Protein AF-A0A377VUN2-F1 (afdb_monomer)

Organism: Klebsiella pneumoniae (NCBI:txid573)

Sequence (71 aa):
MKVAVLGAAGGIGQALALLLKTQLPSGSELSLYDIAPVTPGVAVDLSHIPTDVKLKDFPVKTLLRRWKARM

Foldseek 3Di:
DEDEQEQLVDPVNLVVQLCCLVPPDAPYEYEYDYQDQCGVVSQVVSVPPPGNYHYDYDGPVNVVVVVVVVD

InterPro domains:
  IPR001236 Lactate/malate dehydrogenase, N-terminal [PF00056] (1-53)
  IPR036291 NAD(P)-binding domain superfamily [SSF51735] (1-54)

Mean predicted aligned error: 4.2 Å

Nearest PDB structures (foldseek):
  3hhp-assembly1_B  TM=9.908E-01  e=7.873E-09  Escherichia coli K-12
  7cgc-assembly4_D  TM=9.868E-01  e=7.873E-09  Escherichia coli K-12
  5z3w-assembly2_B  TM=9.915E-01  e=1.036E-08  Escherichia coli K-12
  6ka0-assembly2_D  TM=9.890E-01  e=1.189E-08  Escherichia coli K-12
  5kka-assembly1_B  TM=9.910E-01  e=2.058E-08  Escherichia coli K-12

Structure (mmCIF, N/CA/C/O backbone):
data_AF-A0A377VUN2-F1
#
_entry.id   AF-A0A377VUN2-F1
#
loop_
_atom_site.group_PDB
_atom_site.id
_atom_site.type_symbol
_atom_site.label_atom_id
_atom_site.label_alt_id
_atom_site.label_comp_id
_atom_site.label_asym_id
_atom_site.label_entity_id
_atom_site.label_seq_id
_atom_site.pdbx_PDB_ins_code
_atom_site.Cartn_x
_atom_site.Cartn_y
_atom_site.Cartn_z
_atom_site.occupancy
_atom_site.B_iso_or_equiv
_atom_site.auth_seq_id
_atom_site.auth_comp_id
_atom_site.auth_asym_id
_atom_site.auth_atom_id
_atom_site.pdbx_PDB_model_num
ATOM 1 N N . MET A 1 1 ? -10.661 12.087 4.964 1.00 91.94 1 MET A N 1
ATOM 2 C CA . MET A 1 1 ? -9.695 12.944 4.218 1.00 91.94 1 MET A CA 1
ATOM 3 C C . MET A 1 1 ? -9.061 12.135 3.093 1.00 91.94 1 MET A C 1
ATOM 5 O O . MET A 1 1 ? -9.186 10.918 3.127 1.00 91.94 1 MET A O 1
ATOM 9 N N . LYS A 1 2 ? -8.408 12.759 2.102 1.00 94.81 2 LYS A N 1
ATOM 10 C CA . LYS A 1 2 ? -7.727 12.027 1.020 1.00 94.81 2 LYS A CA 1
ATOM 11 C C . LYS A 1 2 ? -6.231 12.313 1.013 1.00 94.81 2 LYS A C 1
ATOM 13 O O . LYS A 1 2 ? -5.839 13.472 0.934 1.00 94.81 2 LYS A O 1
ATOM 18 N N . VAL A 1 3 ? -5.426 11.256 1.054 1.00 96.94 3 VAL A N 1
ATOM 19 C CA . VAL A 1 3 ? -3.960 11.314 1.049 1.00 96.94 3 VAL A CA 1
ATOM 20 C C . VAL A 1 3 ? -3.435 10.543 -0.156 1.00 96.94 3 VAL A C 1
ATOM 22 O O . VAL A 1 3 ? -3.952 9.475 -0.484 1.00 96.94 3 VAL A O 1
ATOM 25 N N . ALA A 1 4 ? -2.422 11.082 -0.830 1.00 96.25 4 ALA A N 1
ATOM 26 C CA . ALA A 1 4 ? -1.745 10.416 -1.935 1.00 96.25 4 ALA A CA 1
ATOM 27 C C . ALA A 1 4 ? -0.249 10.276 -1.633 1.00 96.25 4 ALA A C 1
ATOM 29 O O . ALA A 1 4 ? 0.389 11.252 -1.245 1.00 96.25 4 ALA A O 1
ATOM 30 N N . VAL A 1 5 ? 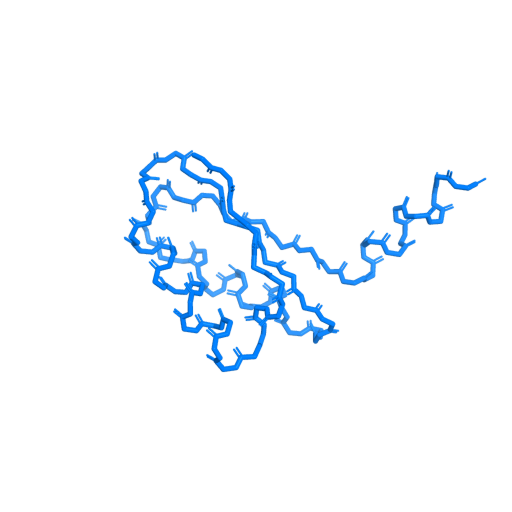0.298 9.078 -1.836 1.00 96.19 5 VAL A N 1
ATOM 31 C CA . VAL A 1 5 ? 1.730 8.786 -1.710 1.00 96.19 5 VAL A CA 1
ATOM 32 C C . VAL A 1 5 ? 2.300 8.572 -3.108 1.00 96.19 5 VAL A C 1
ATOM 34 O O . VAL A 1 5 ? 1.901 7.643 -3.812 1.00 96.19 5 VAL A O 1
ATOM 37 N N . LEU A 1 6 ? 3.223 9.450 -3.508 1.00 95.62 6 LEU A N 1
ATOM 38 C CA . LEU A 1 6 ? 4.004 9.329 -4.739 1.00 95.62 6 LEU A CA 1
ATOM 39 C C . LEU A 1 6 ? 5.360 8.710 -4.381 1.00 95.62 6 LEU A C 1
ATOM 41 O O . LEU A 1 6 ? 6.062 9.247 -3.528 1.00 95.62 6 LEU A O 1
ATOM 45 N N . GLY A 1 7 ? 5.717 7.590 -5.007 1.00 95.12 7 GLY A N 1
ATOM 46 C CA . GLY A 1 7 ? 6.867 6.775 -4.596 1.00 95.12 7 GLY A CA 1
ATOM 47 C C . GLY A 1 7 ? 6.490 5.624 -3.653 1.00 95.12 7 GLY A C 1
ATOM 48 O O . GLY A 1 7 ? 7.288 5.230 -2.804 1.00 95.12 7 GLY A O 1
ATOM 49 N N . ALA A 1 8 ? 5.250 5.125 -3.742 1.00 95.88 8 ALA A N 1
ATOM 50 C CA . ALA A 1 8 ? 4.687 4.156 -2.801 1.00 95.88 8 ALA A CA 1
ATOM 51 C C . ALA A 1 8 ? 5.333 2.759 -2.852 1.00 95.88 8 ALA A C 1
ATOM 53 O O . ALA A 1 8 ? 5.159 1.986 -1.912 1.00 95.88 8 ALA A O 1
ATOM 54 N N . ALA A 1 9 ? 6.065 2.419 -3.917 1.00 95.00 9 ALA A N 1
ATOM 55 C CA . ALA A 1 9 ? 6.729 1.123 -4.038 1.00 95.00 9 ALA A CA 1
ATOM 56 C C . ALA A 1 9 ? 8.163 1.123 -3.480 1.00 95.00 9 ALA A C 1
ATOM 58 O O . ALA A 1 9 ? 8.746 0.049 -3.334 1.00 95.00 9 ALA A O 1
ATOM 59 N N . GLY A 1 10 ? 8.731 2.289 -3.149 1.00 95.12 10 GLY A N 1
ATOM 60 C CA . GLY A 1 10 ? 10.036 2.398 -2.490 1.00 95.12 10 GLY A CA 1
ATOM 61 C C . GLY A 1 10 ? 9.994 2.032 -1.001 1.00 95.12 10 GLY A C 1
ATOM 62 O O . GLY A 1 10 ? 8.928 2.008 -0.391 1.00 95.12 10 GLY A O 1
ATOM 63 N N . GLY A 1 11 ? 11.158 1.807 -0.379 1.00 96.19 11 GLY A N 1
ATOM 64 C CA . GLY A 1 11 ? 11.236 1.389 1.032 1.00 96.19 11 GLY A CA 1
ATOM 65 C C . GLY A 1 11 ? 10.553 2.356 2.011 1.00 96.19 11 GLY A C 1
ATOM 66 O O . GLY A 1 11 ? 9.806 1.929 2.886 1.00 96.19 11 GLY A O 1
ATOM 67 N N . ILE A 1 12 ? 10.733 3.669 1.814 1.00 97.94 12 ILE A N 1
ATOM 68 C CA . ILE A 1 12 ? 10.042 4.699 2.610 1.00 97.94 12 ILE A CA 1
ATOM 69 C C . ILE A 1 12 ? 8.544 4.715 2.289 1.00 97.94 12 ILE A C 1
ATOM 71 O O . ILE A 1 12 ? 7.718 4.788 3.194 1.00 97.94 12 ILE A O 1
ATOM 75 N N . GLY A 1 13 ? 8.190 4.634 1.004 1.00 97.25 13 GLY A N 1
ATOM 76 C CA . GLY A 1 13 ? 6.806 4.695 0.544 1.00 97.25 13 GLY A CA 1
ATOM 77 C C . GLY A 1 13 ? 5.946 3.561 1.090 1.00 97.25 13 GLY A C 1
ATOM 78 O O . GLY A 1 13 ? 4.831 3.820 1.535 1.00 97.25 13 GLY A O 1
ATOM 79 N N . GLN A 1 14 ? 6.477 2.339 1.134 1.00 97.31 14 GLN A N 1
ATOM 80 C CA . GLN A 1 14 ? 5.777 1.180 1.689 1.00 97.31 14 GLN A CA 1
ATOM 81 C C . GLN A 1 14 ? 5.556 1.321 3.200 1.00 97.31 14 GLN A C 1
ATOM 83 O O . GLN A 1 14 ? 4.430 1.159 3.671 1.00 97.31 14 GLN A O 1
ATOM 88 N N . ALA A 1 15 ? 6.598 1.691 3.955 1.00 98.12 15 ALA A N 1
ATOM 89 C CA . ALA A 1 15 ? 6.486 1.905 5.399 1.00 98.12 15 ALA A CA 1
ATOM 90 C C . ALA A 1 15 ? 5.490 3.031 5.726 1.00 98.12 15 ALA A C 1
ATOM 92 O O . ALA A 1 15 ? 4.618 2.872 6.579 1.00 98.12 15 ALA A O 1
ATOM 93 N N . LEU A 1 16 ? 5.561 4.148 4.996 1.00 98.31 16 LEU A N 1
ATOM 94 C CA . LEU A 1 16 ? 4.622 5.255 5.143 1.00 98.31 16 LEU A CA 1
ATOM 95 C C . LEU A 1 16 ? 3.189 4.836 4.785 1.00 98.31 16 LEU A C 1
ATOM 97 O O . LEU A 1 16 ? 2.258 5.176 5.510 1.00 98.31 16 LEU A O 1
ATOM 101 N N . ALA A 1 17 ? 2.993 4.085 3.699 1.00 97.62 17 ALA A N 1
ATOM 102 C CA . ALA A 1 17 ? 1.673 3.616 3.281 1.00 97.62 17 ALA A CA 1
ATOM 103 C C . ALA A 1 17 ? 1.040 2.668 4.314 1.00 97.62 17 ALA A C 1
ATOM 105 O O . ALA A 1 17 ? -0.161 2.772 4.571 1.00 97.62 17 ALA A O 1
ATOM 106 N N . LEU A 1 18 ? 1.839 1.813 4.961 1.00 98.12 18 LEU A N 1
ATOM 107 C CA . LEU A 1 18 ? 1.395 0.961 6.066 1.00 98.12 18 LEU A CA 1
ATOM 108 C C . LEU A 1 18 ? 0.950 1.782 7.286 1.00 98.12 18 LEU A C 1
ATOM 110 O O . LEU A 1 18 ? -0.134 1.549 7.832 1.00 98.12 18 LEU A O 1
ATOM 114 N N . LEU A 1 19 ? 1.750 2.772 7.693 1.00 98.25 19 LEU A N 1
ATOM 115 C CA . LEU A 1 19 ? 1.392 3.661 8.804 1.00 98.25 19 LEU A CA 1
ATOM 116 C C . LEU A 1 19 ? 0.119 4.452 8.486 1.00 98.25 19 LEU A C 1
ATOM 118 O O . LEU A 1 19 ? -0.792 4.514 9.305 1.00 98.25 19 LEU A O 1
ATOM 122 N N . LEU A 1 20 ? -0.010 4.982 7.269 1.00 97.88 20 LEU A N 1
ATOM 123 C CA . LEU A 1 20 ? -1.212 5.705 6.853 1.00 97.88 20 LEU A CA 1
ATOM 124 C C . LEU A 1 20 ? -2.447 4.794 6.813 1.00 97.88 20 LEU A C 1
ATOM 126 O O . LEU A 1 20 ? -3.514 5.197 7.270 1.00 97.88 20 LEU A O 1
ATOM 130 N N . LYS A 1 21 ? -2.328 3.554 6.325 1.00 97.81 21 LYS A N 1
ATOM 131 C CA . LYS A 1 21 ? -3.440 2.588 6.311 1.00 97.81 21 LYS A CA 1
ATOM 132 C C . LYS A 1 21 ? -3.923 2.222 7.722 1.00 97.81 21 LYS A C 1
ATOM 134 O O . LYS A 1 21 ? -5.102 1.913 7.893 1.00 97.81 21 LYS A O 1
ATOM 139 N N . THR A 1 22 ? -3.041 2.261 8.719 1.00 97.81 22 THR A N 1
ATOM 140 C CA . THR A 1 22 ? -3.350 1.877 10.107 1.00 97.81 22 THR A CA 1
ATOM 141 C C . THR A 1 22 ? -3.730 3.050 11.009 1.00 97.81 22 THR A C 1
ATOM 143 O O . THR A 1 22 ? -4.483 2.849 11.956 1.00 97.81 22 THR A O 1
ATOM 146 N N . GLN A 1 23 ? -3.247 4.262 10.723 1.00 97.88 23 GLN A N 1
ATOM 147 C CA . GLN A 1 23 ? -3.405 5.423 11.609 1.00 97.88 23 GLN A CA 1
ATOM 148 C C . GLN A 1 23 ? -4.316 6.524 11.057 1.00 97.88 23 GLN A C 1
ATOM 150 O O . GLN A 1 23 ? -4.687 7.430 11.805 1.00 97.88 23 GLN A O 1
ATOM 155 N N . LEU A 1 24 ? -4.684 6.494 9.771 1.00 97.69 24 LEU A N 1
ATOM 156 C CA . LEU A 1 24 ? -5.637 7.473 9.248 1.00 97.69 24 LEU A CA 1
ATOM 157 C C . LEU A 1 24 ? -7.019 7.307 9.905 1.00 97.69 24 LEU A C 1
ATOM 159 O O . LEU A 1 24 ? -7.446 6.179 10.157 1.00 97.69 24 LEU A O 1
ATOM 163 N N . PRO A 1 25 ? -7.760 8.412 10.118 1.00 97.44 25 PRO A N 1
ATOM 164 C CA . PRO A 1 25 ? -9.130 8.338 10.613 1.00 97.44 25 PRO A CA 1
ATOM 165 C C . PRO A 1 25 ? -10.028 7.523 9.676 1.00 97.44 25 PRO A C 1
ATOM 167 O O . PRO A 1 25 ? -9.891 7.631 8.451 1.00 97.44 25 PRO A O 1
ATOM 170 N N . SER A 1 26 ? -10.981 6.783 10.246 1.00 96.31 26 SER A N 1
ATOM 171 C CA . SER A 1 26 ? -12.021 6.059 9.503 1.00 96.31 26 SER A CA 1
ATOM 172 C C . SER A 1 26 ? -12.736 6.961 8.488 1.00 96.31 26 SER A C 1
ATOM 174 O O . SER A 1 26 ? -12.937 8.156 8.722 1.00 96.31 26 SER A O 1
ATOM 176 N N . GLY A 1 27 ? -13.079 6.407 7.327 1.00 94.75 27 GLY A N 1
ATOM 177 C CA . GLY A 1 27 ? -13.624 7.140 6.184 1.00 94.75 27 GLY A CA 1
ATOM 178 C C . GLY A 1 27 ? -12.575 7.894 5.353 1.00 94.75 27 GLY A C 1
ATOM 179 O O . GLY A 1 27 ? -12.930 8.712 4.499 1.00 94.75 27 GLY A O 1
ATOM 180 N N . SER A 1 28 ? -11.276 7.669 5.580 1.00 97.56 28 SER A N 1
ATOM 181 C CA . SER A 1 28 ? -10.214 8.273 4.761 1.00 97.56 28 SER A CA 1
ATOM 182 C C . SER A 1 28 ? -9.946 7.499 3.466 1.00 97.56 28 SER A C 1
ATOM 184 O O . SER A 1 28 ? -10.177 6.298 3.377 1.00 97.56 28 SER A O 1
ATOM 186 N N . GLU A 1 29 ? -9.429 8.189 2.446 1.00 97.25 29 GLU A N 1
ATOM 187 C CA . GLU A 1 29 ? -8.944 7.584 1.202 1.00 97.25 29 GLU A CA 1
ATOM 188 C C . GLU A 1 29 ? -7.413 7.682 1.123 1.00 97.25 29 GLU A C 1
ATOM 190 O O . GLU A 1 29 ? -6.855 8.776 1.242 1.00 97.25 29 GLU A O 1
ATOM 195 N N . LEU A 1 30 ? -6.743 6.565 0.843 1.00 97.25 30 LEU A N 1
ATOM 196 C CA . LEU A 1 30 ? -5.305 6.486 0.593 1.00 97.25 30 LEU A CA 1
ATOM 197 C C . LEU A 1 30 ? -5.057 6.096 -0.868 1.00 97.25 30 LEU A C 1
ATOM 199 O O . LEU A 1 30 ? -5.540 5.071 -1.34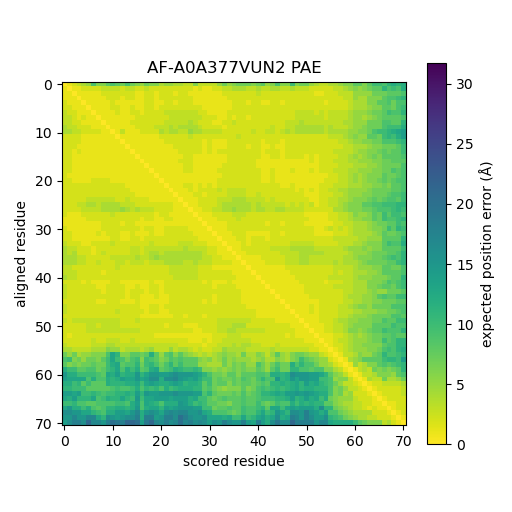4 1.00 97.25 30 LEU A O 1
ATOM 203 N N . SER A 1 31 ? -4.332 6.938 -1.601 1.00 96.12 31 SER A N 1
ATOM 204 C CA . SER A 1 31 ? -3.986 6.725 -3.008 1.00 96.12 31 SER A CA 1
ATOM 205 C C . SER A 1 31 ? -2.496 6.435 -3.170 1.00 96.12 31 SER A C 1
ATOM 207 O O . SER A 1 31 ? -1.680 7.224 -2.704 1.00 96.12 31 SER A O 1
ATOM 209 N N . LEU A 1 32 ? -2.134 5.343 -3.843 1.00 95.88 32 LEU A N 1
ATOM 210 C CA . LEU A 1 32 ? -0.737 4.937 -4.035 1.00 95.88 32 LEU A CA 1
ATOM 211 C C . LEU A 1 32 ? -0.329 5.048 -5.505 1.00 95.88 32 LEU A C 1
ATOM 213 O O . LEU A 1 32 ? -1.032 4.561 -6.396 1.00 95.88 32 LEU A O 1
ATOM 217 N N . TYR A 1 33 ? 0.816 5.681 -5.750 1.00 94.88 33 TYR A N 1
ATOM 218 C CA . TYR A 1 33 ? 1.415 5.812 -7.073 1.00 94.88 33 TYR A CA 1
ATOM 219 C C . TYR A 1 33 ? 2.926 5.584 -7.011 1.00 94.88 33 TYR A C 1
ATOM 221 O O . TYR A 1 33 ? 3.610 6.097 -6.126 1.00 94.88 33 TYR A O 1
ATOM 229 N N . ASP A 1 34 ? 3.449 4.870 -7.999 1.00 93.31 34 ASP A N 1
ATOM 230 C CA . ASP A 1 34 ? 4.875 4.760 -8.281 1.00 93.31 34 ASP A CA 1
ATOM 231 C C . ASP A 1 34 ? 5.059 4.452 -9.772 1.00 93.31 34 ASP A C 1
ATOM 233 O O . ASP A 1 34 ? 4.146 3.948 -10.436 1.00 93.31 34 ASP A O 1
ATOM 237 N N . ILE A 1 35 ? 6.257 4.721 -10.287 1.00 90.69 35 ILE A N 1
ATOM 238 C CA . ILE A 1 35 ? 6.669 4.252 -11.611 1.00 90.69 35 ILE A CA 1
ATOM 239 C C . ILE A 1 35 ? 6.861 2.732 -11.632 1.00 90.69 35 ILE A C 1
ATOM 241 O O . ILE A 1 35 ? 6.715 2.102 -12.683 1.00 90.69 35 ILE A O 1
ATOM 245 N N . ALA A 1 36 ? 7.172 2.140 -10.476 1.00 90.25 36 ALA A N 1
ATOM 246 C CA . ALA A 1 36 ? 7.371 0.712 -10.350 1.00 90.25 36 ALA A CA 1
ATOM 247 C C . ALA A 1 36 ? 6.065 -0.052 -10.655 1.00 90.25 36 ALA A C 1
ATOM 249 O O . ALA A 1 36 ? 5.003 0.256 -10.096 1.00 90.25 36 ALA A O 1
ATOM 250 N N . PRO A 1 37 ? 6.118 -1.107 -11.490 1.00 88.19 37 PRO A N 1
ATOM 251 C CA . PRO A 1 37 ? 4.929 -1.865 -11.880 1.00 88.19 37 PRO A CA 1
ATOM 252 C C . PRO A 1 37 ? 4.307 -2.660 -10.722 1.00 88.19 37 PRO A C 1
ATOM 254 O O . PRO A 1 37 ? 3.188 -3.141 -10.862 1.00 88.19 37 PRO A O 1
ATOM 257 N N . VAL A 1 38 ? 5.010 -2.787 -9.590 1.00 92.56 38 VAL A N 1
ATOM 258 C CA . VAL A 1 38 ? 4.574 -3.524 -8.393 1.00 92.56 38 VAL A CA 1
ATOM 259 C C . VAL A 1 38 ? 3.587 -2.743 -7.514 1.00 92.56 38 VAL A C 1
ATOM 261 O O . VAL A 1 38 ? 2.933 -3.333 -6.662 1.00 92.56 38 VAL A O 1
ATOM 264 N N . THR A 1 39 ? 3.419 -1.434 -7.726 1.00 93.44 39 THR A N 1
ATOM 265 C CA . THR A 1 39 ? 2.543 -0.572 -6.902 1.00 93.44 39 THR A CA 1
ATOM 266 C C . THR A 1 39 ? 1.110 -1.084 -6.722 1.00 93.44 39 THR A C 1
ATOM 268 O O . THR A 1 39 ? 0.604 -0.999 -5.603 1.00 93.44 39 THR A O 1
ATOM 271 N N . PRO A 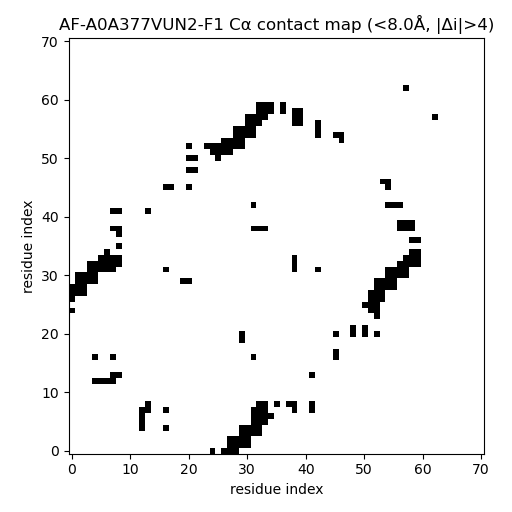1 40 ? 0.440 -1.652 -7.749 1.00 92.81 40 PRO A N 1
ATOM 272 C CA . PRO A 1 40 ? -0.872 -2.267 -7.556 1.00 92.81 40 PRO A CA 1
ATOM 273 C C . PRO A 1 40 ? -0.831 -3.422 -6.546 1.00 92.81 40 PRO A C 1
ATOM 275 O O . PRO A 1 40 ? -1.742 -3.557 -5.739 1.00 92.81 40 PRO A O 1
ATOM 278 N N . GLY A 1 41 ? 0.252 -4.207 -6.529 1.00 93.81 41 GLY A N 1
ATOM 279 C CA . GLY A 1 41 ? 0.473 -5.265 -5.541 1.00 93.81 41 GLY A CA 1
ATOM 280 C C . GLY A 1 41 ? 0.607 -4.721 -4.117 1.00 93.81 41 GLY A C 1
ATOM 281 O O . GLY A 1 41 ? -0.016 -5.259 -3.211 1.00 93.81 41 GLY A O 1
ATOM 282 N N . VAL A 1 42 ? 1.324 -3.606 -3.932 1.00 95.25 42 VAL A N 1
ATOM 283 C CA . VAL A 1 42 ? 1.433 -2.921 -2.626 1.00 95.25 42 VAL A CA 1
ATOM 284 C C . VAL A 1 42 ? 0.061 -2.444 -2.134 1.00 95.25 42 VAL A C 1
ATOM 286 O O . VAL A 1 42 ? -0.269 -2.581 -0.959 1.00 95.25 42 VAL A O 1
ATOM 289 N N . ALA A 1 43 ? -0.772 -1.905 -3.029 1.00 95.25 43 ALA A N 1
ATOM 290 C CA . ALA A 1 43 ? -2.122 -1.474 -2.672 1.00 95.25 43 ALA A CA 1
ATOM 291 C C . ALA A 1 43 ? -3.039 -2.651 -2.302 1.00 95.25 43 ALA A C 1
ATOM 293 O O . ALA A 1 43 ? -3.817 -2.531 -1.355 1.00 95.25 43 ALA A O 1
ATOM 294 N N . VAL A 1 44 ? -2.942 -3.776 -3.020 1.00 95.31 44 VAL A N 1
ATOM 295 C CA . VAL A 1 44 ? -3.689 -5.004 -2.705 1.00 95.31 44 VAL A CA 1
ATOM 296 C C . VAL A 1 44 ? -3.260 -5.564 -1.351 1.00 95.31 44 VAL A C 1
ATOM 298 O O . VAL A 1 44 ? -4.124 -5.865 -0.533 1.00 95.31 44 VAL A O 1
ATOM 301 N N . ASP A 1 45 ? -1.958 -5.625 -1.077 1.00 96.38 45 ASP A N 1
ATOM 302 C CA . ASP A 1 45 ? -1.428 -6.110 0.200 1.00 96.38 45 ASP A CA 1
ATOM 303 C C . ASP A 1 45 ? -1.987 -5.304 1.387 1.00 96.38 45 ASP A C 1
ATOM 305 O O . ASP A 1 45 ? -2.624 -5.842 2.294 1.00 96.38 45 ASP A O 1
ATOM 309 N N . LEU A 1 46 ? -1.909 -3.972 1.305 1.00 96.88 46 LEU A N 1
ATOM 310 C CA . LEU A 1 46 ? -2.459 -3.083 2.331 1.00 96.88 46 LEU A CA 1
ATOM 311 C C . LEU A 1 46 ? -3.992 -3.140 2.440 1.00 96.88 46 LEU A C 1
ATOM 313 O O . LEU A 1 46 ? -4.542 -2.789 3.486 1.00 96.88 46 LEU A O 1
ATOM 317 N N . SER A 1 47 ? -4.704 -3.560 1.390 1.00 95.50 47 SER A N 1
ATOM 318 C CA . SER A 1 47 ? -6.171 -3.648 1.403 1.00 95.50 47 SER A CA 1
ATOM 319 C C . SER A 1 47 ? -6.705 -4.759 2.306 1.00 95.50 47 SER A C 1
ATOM 321 O O . SER A 1 47 ? -7.843 -4.661 2.764 1.00 95.50 47 SER A O 1
ATOM 323 N N . HIS A 1 48 ? -5.877 -5.758 2.626 1.00 96.69 48 HIS A N 1
ATOM 324 C CA . HIS A 1 48 ? -6.228 -6.833 3.554 1.00 96.69 48 HIS A CA 1
ATOM 325 C C . HIS A 1 48 ? -6.239 -6.390 5.022 1.00 96.69 48 HIS A C 1
ATOM 327 O O . HIS A 1 48 ? -6.792 -7.088 5.870 1.00 96.69 48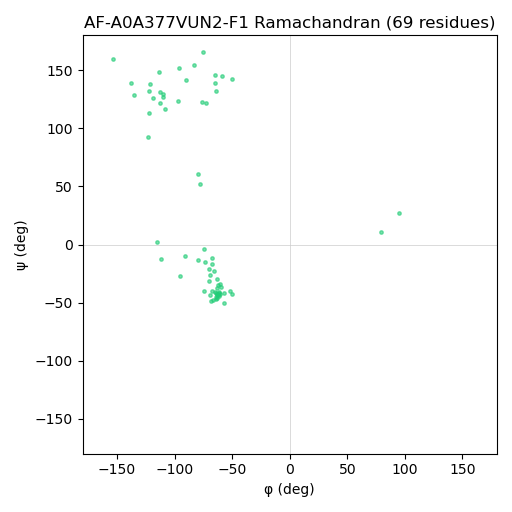 HIS A O 1
ATOM 333 N N . ILE A 1 49 ? -5.655 -5.231 5.341 1.00 97.81 49 ILE A N 1
ATOM 334 C CA . ILE A 1 49 ? -5.676 -4.687 6.698 1.00 97.81 49 ILE A CA 1
ATOM 335 C C . ILE A 1 49 ? -7.098 -4.175 6.997 1.00 97.81 49 ILE A C 1
ATOM 337 O O . ILE A 1 49 ? -7.573 -3.276 6.286 1.00 97.81 49 ILE A O 1
ATOM 341 N N . PRO A 1 50 ? -7.775 -4.684 8.049 1.00 97.06 50 PRO A N 1
ATOM 342 C CA . PRO A 1 50 ? -9.188 -4.414 8.323 1.00 97.06 50 PRO A CA 1
ATOM 343 C C . PRO A 1 50 ? -9.401 -3.042 8.988 1.00 97.06 50 PRO A C 1
ATOM 345 O O . PRO A 1 50 ? -9.896 -2.937 10.107 1.00 97.06 50 PRO A O 1
ATOM 348 N N . THR A 1 51 ? -9.016 -1.970 8.296 1.00 97.38 51 THR A N 1
ATOM 349 C CA . THR A 1 51 ? -9.293 -0.578 8.679 1.00 97.38 51 THR A CA 1
ATOM 350 C C . THR A 1 51 ? -10.231 0.079 7.678 1.00 97.38 51 THR A C 1
ATOM 352 O O . THR A 1 51 ? -10.156 -0.195 6.476 1.00 97.38 51 THR A O 1
ATOM 355 N N . ASP A 1 52 ? -11.058 1.013 8.150 1.00 96.88 52 ASP A N 1
ATOM 356 C CA . ASP A 1 52 ? -11.974 1.808 7.320 1.00 96.88 52 ASP A CA 1
ATOM 357 C C . ASP A 1 52 ? -11.244 2.945 6.574 1.00 96.88 52 ASP A C 1
ATOM 359 O O . ASP A 1 52 ? -11.571 4.127 6.660 1.00 96.88 52 ASP A O 1
ATOM 363 N N . VAL A 1 53 ? -10.178 2.578 5.865 1.00 97.25 53 VAL A N 1
ATOM 364 C CA . VAL A 1 53 ? -9.391 3.466 5.008 1.00 97.25 53 VAL A CA 1
ATOM 365 C C . VAL A 1 53 ? -9.399 2.876 3.607 1.00 97.25 53 VAL A C 1
ATOM 367 O O . VAL A 1 53 ? -8.839 1.802 3.360 1.00 97.25 53 VAL A O 1
ATOM 370 N N . LYS A 1 54 ? -10.047 3.575 2.678 1.00 95.19 54 LYS A N 1
ATOM 371 C CA . LYS A 1 54 ? -10.238 3.124 1.300 1.00 95.19 54 LYS A CA 1
ATOM 372 C C . LYS A 1 54 ? -8.953 3.294 0.498 1.00 95.19 54 LYS A C 1
ATOM 374 O O . LYS A 1 54 ? -8.462 4.410 0.348 1.00 95.19 54 LYS A O 1
ATOM 379 N N . LEU A 1 55 ? -8.449 2.207 -0.073 1.00 93.69 55 LEU A N 1
ATOM 380 C CA . LEU A 1 55 ? -7.276 2.228 -0.946 1.00 93.69 55 LEU A CA 1
ATOM 381 C C . LEU A 1 55 ? -7.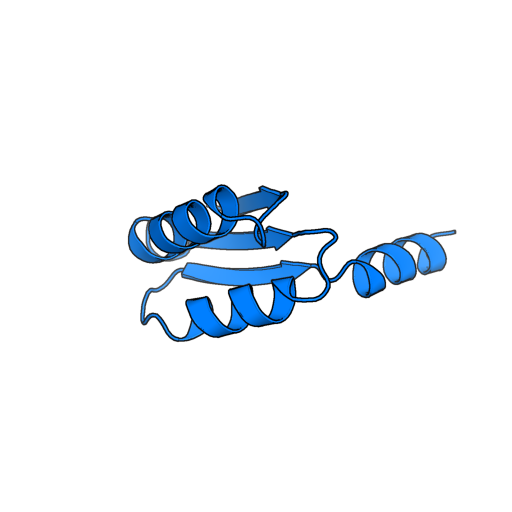664 2.434 -2.416 1.00 93.69 55 LEU A C 1
ATOM 383 O O . LEU A 1 55 ? -8.677 1.915 -2.888 1.00 93.69 55 LEU A O 1
ATOM 387 N N . LYS A 1 56 ? -6.850 3.209 -3.135 1.00 89.06 56 LYS A N 1
ATOM 388 C CA . LYS A 1 56 ? -6.880 3.349 -4.598 1.00 89.06 56 LYS A CA 1
ATOM 389 C C . LYS A 1 56 ? -5.452 3.297 -5.131 1.00 89.06 56 LYS A C 1
ATOM 391 O O . LYS A 1 56 ? -4.604 4.064 -4.684 1.00 89.06 56 LYS A O 1
ATOM 396 N N . ASP A 1 57 ? -5.184 2.454 -6.110 1.00 83.44 57 ASP A N 1
ATOM 397 C CA . ASP A 1 57 ? -3.919 2.456 -6.835 1.00 83.44 57 ASP A CA 1
ATOM 398 C C . ASP A 1 57 ? -4.026 3.254 -8.142 1.00 83.44 57 ASP A C 1
ATOM 400 O O . ASP A 1 57 ? -5.095 3.391 -8.746 1.00 83.44 57 ASP A O 1
ATOM 404 N N . PHE A 1 58 ? -2.898 3.807 -8.581 1.00 79.69 58 PHE A N 1
ATOM 405 C CA . PHE A 1 58 ? -2.775 4.469 -9.875 1.00 79.69 58 PHE A CA 1
ATOM 406 C C . PHE A 1 58 ? -1.652 3.816 -10.685 1.00 79.69 58 PHE A C 1
ATOM 408 O O . PHE A 1 58 ? -0.499 4.231 -10.596 1.00 79.69 58 PHE A O 1
ATOM 415 N N . PRO A 1 59 ? -1.959 2.812 -11.523 1.00 75.62 59 PRO A N 1
ATOM 416 C CA . PRO A 1 59 ? -0.963 2.238 -12.412 1.00 75.62 59 PRO A CA 1
ATOM 417 C C . PRO A 1 59 ? -0.505 3.280 -13.438 1.00 75.62 59 PRO A C 1
ATOM 419 O O . PRO A 1 59 ? -1.336 3.964 -14.048 1.00 75.62 59 PRO A O 1
ATOM 422 N N . VAL A 1 60 ? 0.799 3.331 -13.725 1.00 71.88 60 VAL A N 1
ATOM 423 C CA . VAL A 1 60 ? 1.378 4.194 -14.778 1.00 71.88 60 VAL A CA 1
ATOM 424 C C . VAL A 1 60 ? 0.635 4.034 -16.111 1.00 71.88 60 VAL A C 1
ATOM 426 O O . VAL A 1 60 ? 0.294 5.016 -16.772 1.00 71.88 60 VAL A O 1
ATOM 429 N N . LYS A 1 61 ? 0.297 2.791 -16.482 1.00 68.44 61 LYS A N 1
ATOM 430 C CA . LYS A 1 61 ? -0.449 2.480 -17.715 1.00 68.44 61 LYS A CA 1
ATOM 431 C C . LYS A 1 61 ? -1.838 3.129 -17.747 1.00 68.44 61 LYS A C 1
ATOM 433 O O . LYS A 1 61 ? -2.306 3.531 -18.812 1.00 68.44 61 LYS A O 1
ATOM 438 N N . THR A 1 62 ? -2.493 3.250 -16.594 1.00 68.38 62 THR A N 1
ATOM 439 C CA . THR A 1 62 ? -3.827 3.848 -16.469 1.00 68.38 62 THR A CA 1
ATOM 440 C C . THR A 1 62 ? -3.766 5.366 -16.595 1.00 68.38 62 THR A C 1
ATOM 442 O O . THR A 1 62 ? -4.600 5.946 -17.287 1.00 68.38 62 THR A O 1
ATOM 445 N N . LEU A 1 63 ? -2.751 6.008 -16.008 1.00 66.94 63 LEU A N 1
ATOM 446 C CA . LEU A 1 63 ? -2.515 7.448 -16.160 1.00 66.94 63 LEU A CA 1
ATOM 447 C C . LEU A 1 63 ? -2.209 7.826 -17.611 1.00 66.94 63 LEU A C 1
ATOM 449 O O . LEU A 1 63 ? -2.840 8.740 -18.142 1.00 66.94 63 LEU A O 1
ATOM 453 N N . LEU A 1 64 ? -1.328 7.074 -18.276 1.00 68.19 64 LEU A N 1
ATOM 454 C CA . LEU A 1 64 ? -0.968 7.329 -19.672 1.00 68.19 64 LEU A CA 1
ATOM 455 C C . LEU A 1 64 ? -2.171 7.164 -20.616 1.00 68.19 64 LEU A C 1
ATOM 457 O O . LEU A 1 64 ? -2.390 7.999 -21.492 1.00 68.19 64 LEU A O 1
ATOM 461 N N . ARG A 1 65 ? -2.995 6.123 -20.412 1.00 69.69 65 ARG A N 1
ATOM 462 C CA . ARG A 1 65 ? -4.249 5.938 -21.165 1.00 69.69 65 ARG A CA 1
ATOM 463 C C . ARG A 1 65 ? -5.219 7.094 -20.958 1.00 69.69 65 ARG A C 1
ATOM 465 O O . ARG A 1 65 ? -5.828 7.544 -21.921 1.00 69.69 65 ARG A O 1
ATOM 472 N N . ARG A 1 66 ? -5.364 7.578 -19.722 1.00 72.50 66 ARG A N 1
ATOM 473 C CA . ARG A 1 66 ? -6.295 8.670 -19.403 1.00 72.50 66 ARG A CA 1
ATOM 474 C C . ARG A 1 66 ? -5.838 10.011 -19.969 1.00 72.50 66 ARG A C 1
ATOM 476 O O . ARG A 1 66 ? -6.685 10.821 -20.316 1.00 72.50 66 ARG A O 1
ATOM 483 N N . TRP A 1 67 ? -4.526 10.223 -20.073 1.00 69.25 67 TRP A N 1
ATOM 484 C CA . TRP A 1 67 ? -3.944 11.372 -20.766 1.00 69.25 67 TRP A CA 1
ATOM 485 C C . TRP A 1 67 ? -4.174 11.294 -22.278 1.00 69.25 67 TRP A C 1
ATOM 487 O O . TRP A 1 67 ? -4.675 12.247 -22.861 1.00 69.25 67 TRP A O 1
ATOM 497 N N . LYS A 1 68 ? -3.895 10.140 -22.901 1.00 74.81 68 LYS A N 1
ATOM 498 C CA . LYS A 1 68 ? -4.137 9.933 -24.339 1.00 74.81 68 LYS A CA 1
ATOM 499 C C . LYS A 1 68 ? -5.609 10.041 -24.735 1.00 74.81 68 LYS A C 1
ATOM 501 O O . LYS A 1 68 ? -5.888 10.535 -25.807 1.00 74.81 68 LYS A O 1
ATOM 506 N N . ALA A 1 69 ? -6.537 9.603 -23.885 1.00 75.62 69 ALA A N 1
ATOM 507 C CA . ALA A 1 69 ? -7.978 9.699 -24.149 1.00 75.62 69 ALA A CA 1
ATOM 508 C C . ALA A 1 69 ? -8.553 11.121 -23.994 1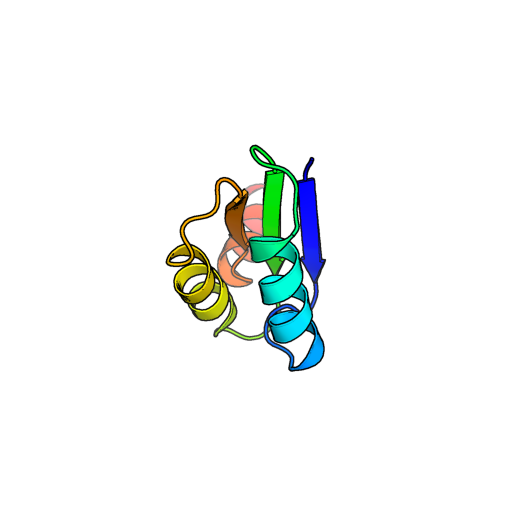.00 75.62 69 ALA A C 1
ATOM 510 O O . ALA A 1 69 ? -9.751 11.319 -24.169 1.00 75.62 69 ALA A O 1
ATOM 511 N N . ARG A 1 70 ? -7.730 12.085 -23.572 1.00 77.19 70 ARG A N 1
ATOM 512 C CA . ARG A 1 70 ? -8.124 13.470 -23.290 1.00 77.19 70 ARG A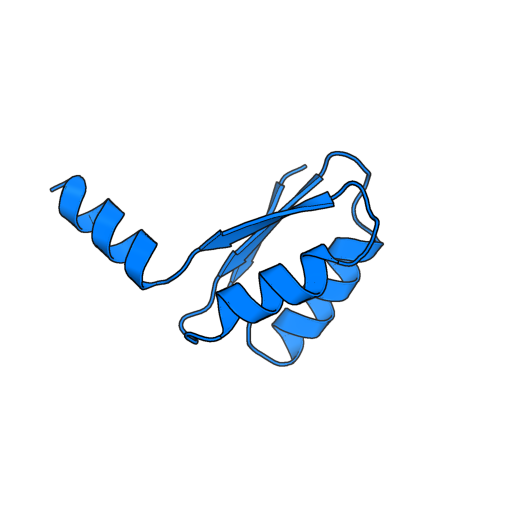 CA 1
ATOM 513 C C . ARG A 1 70 ? -7.448 14.469 -24.240 1.00 77.19 70 ARG A C 1
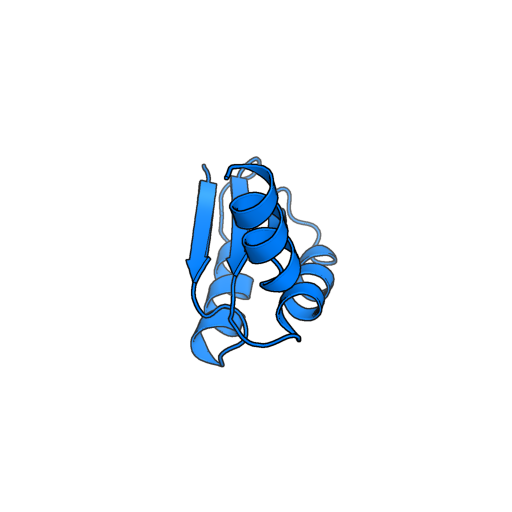ATOM 515 O O . ARG A 1 70 ? -7.643 15.669 -24.069 1.00 77.19 70 ARG A O 1
ATOM 522 N N . MET A 1 71 ? -6.664 13.952 -25.187 1.00 65.31 71 MET A N 1
ATOM 523 C CA . MET A 1 71 ? -6.125 14.626 -26.370 1.00 65.31 71 MET A CA 1
ATOM 524 C C . MET A 1 71 ? -6.931 14.170 -27.581 1.00 65.31 71 MET A C 1
ATOM 526 O O . MET A 1 71 ? -7.169 15.022 -28.458 1.00 65.31 71 MET A O 1
#

Secondary structure (DSSP, 8-state):
-EEEEETTTSH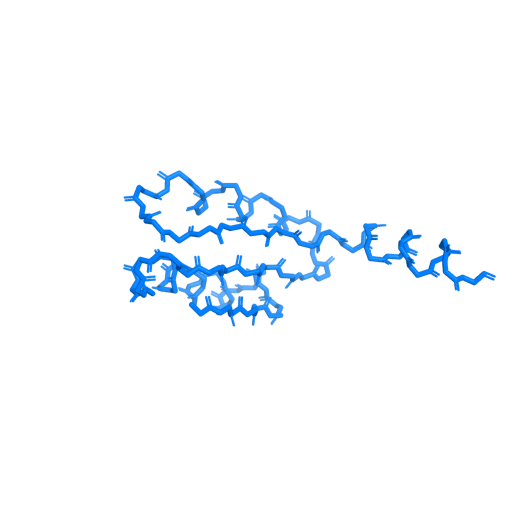HHHHHHHHHHHHSPTTEEEEEE-SSTTHHHHHHHHHTS-SSEEEEEE-HHHHHHHHHTT-

pLDDT: mean 90.79, std 9.97, range [65.31, 98.31]

Solvent-accessible surface area (backbone atoms only — not comparable to full-atom values): 4051 Å² total; per-residue (Å²): 93,81,50,76,41,81,44,30,65,42,79,66,27,42,56,50,51,53,49,48,55,72,67,55,61,74,74,16,37,44,33,41,28,28,90,53,88,58,31,57,57,57,45,54,61,60,61,71,51,96,47,58,45,48,74,44,64,48,53,58,71,56,54,52,50,56,54,60,78,72,109

Radius of gyration: 12.39 Å; Cα contacts (8 Å, |Δi|>4): 114; chains: 1; bounding box: 25×22×38 Å